Protein AF-A0A5C5V717-F1 (afdb_monomer_lite)

Organism: NCBI:txid1938618

Foldseek 3Di:
DVVVVVVVVVVVVVVVLVVVLVVLLVVCPPPPCSVVVNVVSVVVVCVVVVVVVVVVVVVVVVVVD

Structure (mmCIF, N/CA/C/O backbone):
data_AF-A0A5C5V717-F1
#
_entry.id   AF-A0A5C5V717-F1
#
loop_
_atom_site.group_PDB
_atom_site.id
_atom_site.type_symbol
_atom_site.label_atom_id
_atom_site.label_al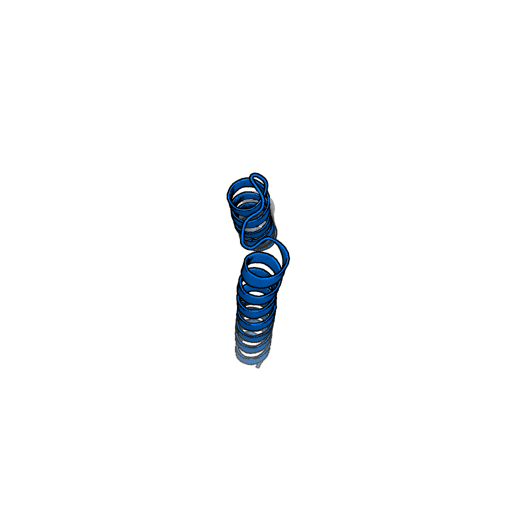t_id
_atom_site.label_comp_id
_atom_site.label_asym_id
_atom_site.label_entity_id
_atom_site.label_seq_id
_atom_site.pdbx_PDB_ins_code
_atom_site.Cartn_x
_atom_site.Cartn_y
_atom_site.Cartn_z
_atom_site.occupancy
_atom_site.B_iso_or_equiv
_atom_site.auth_seq_id
_atom_site.auth_comp_id
_atom_site.auth_asym_id
_atom_site.auth_atom_id
_atom_site.pdbx_PDB_model_num
ATOM 1 N N . MET A 1 1 ? 14.688 -8.769 -21.503 1.00 47.38 1 MET A N 1
ATOM 2 C CA . MET A 1 1 ? 14.242 -9.759 -20.488 1.00 47.38 1 MET A CA 1
ATOM 3 C C . MET A 1 1 ? 13.769 -9.137 -19.162 1.00 47.38 1 MET A C 1
ATOM 5 O O . MET A 1 1 ? 13.012 -9.793 -18.464 1.00 47.38 1 MET A O 1
ATOM 9 N N . GLN A 1 2 ? 14.135 -7.889 -18.818 1.00 53.47 2 GLN A N 1
ATOM 10 C CA . GLN A 1 2 ? 13.869 -7.293 -17.493 1.00 53.47 2 GLN A CA 1
ATOM 11 C C . GLN A 1 2 ? 12.415 -6.850 -17.219 1.00 53.47 2 GLN A C 1
ATOM 13 O O . GLN A 1 2 ? 11.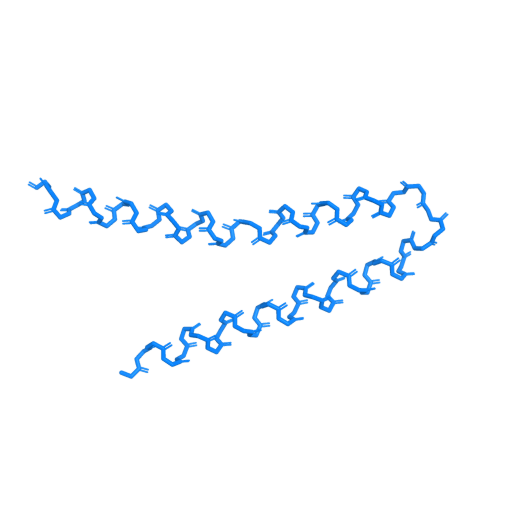966 -6.978 -16.085 1.00 53.47 2 GLN A O 1
ATOM 18 N N . LEU A 1 3 ? 11.648 -6.417 -18.232 1.00 58.12 3 LEU A N 1
ATOM 19 C CA . LEU A 1 3 ? 10.262 -5.946 -18.033 1.00 58.12 3 LEU A CA 1
ATOM 20 C C . LEU A 1 3 ? 9.344 -7.003 -17.397 1.00 58.12 3 LEU A C 1
ATOM 22 O O . LEU A 1 3 ? 8.512 -6.674 -16.559 1.00 58.12 3 LEU A O 1
ATOM 26 N N . LYS A 1 4 ? 9.513 -8.279 -17.771 1.00 64.81 4 LYS A N 1
ATOM 27 C CA . LYS A 1 4 ? 8.685 -9.379 -17.254 1.00 64.81 4 LYS A CA 1
ATOM 28 C C . LYS A 1 4 ? 8.876 -9.565 -15.747 1.00 64.81 4 LYS A C 1
ATOM 30 O O . LYS A 1 4 ? 7.899 -9.756 -15.037 1.00 64.81 4 LYS A O 1
ATOM 35 N N . HIS A 1 5 ? 10.110 -9.445 -15.254 1.00 70.19 5 HIS A N 1
ATOM 36 C CA . HIS A 1 5 ? 10.380 -9.503 -13.818 1.00 70.19 5 HIS A CA 1
ATOM 37 C C . HIS A 1 5 ? 9.796 -8.301 -13.082 1.00 70.19 5 HIS A C 1
ATOM 39 O O . HIS A 1 5 ? 9.156 -8.491 -12.055 1.00 70.19 5 HIS A O 1
ATOM 45 N N . THR A 1 6 ? 9.952 -7.083 -13.605 1.00 74.75 6 THR A N 1
ATOM 46 C CA . THR A 1 6 ? 9.389 -5.884 -12.967 1.00 74.75 6 THR A CA 1
ATOM 47 C C . THR A 1 6 ? 7.868 -5.974 -12.832 1.00 74.75 6 THR A C 1
ATOM 49 O O . THR A 1 6 ? 7.335 -5.670 -11.771 1.00 74.75 6 THR A O 1
ATOM 52 N N . VAL A 1 7 ? 7.170 -6.461 -13.863 1.00 78.00 7 VAL A N 1
ATOM 53 C CA . VAL A 1 7 ? 5.711 -6.656 -13.822 1.00 78.00 7 VAL A CA 1
ATOM 54 C C . VAL A 1 7 ? 5.312 -7.709 -12.783 1.00 78.00 7 VAL A C 1
ATOM 56 O O . VAL A 1 7 ? 4.378 -7.480 -12.020 1.00 78.00 7 VAL A O 1
ATOM 59 N N . VAL A 1 8 ? 6.036 -8.830 -12.699 1.00 82.31 8 VAL A N 1
ATOM 60 C CA . VAL A 1 8 ? 5.782 -9.869 -11.684 1.00 82.31 8 VAL A CA 1
ATOM 61 C C . VAL A 1 8 ? 5.995 -9.329 -10.269 1.00 82.31 8 VAL A C 1
ATOM 63 O O . VAL A 1 8 ? 5.173 -9.586 -9.394 1.00 82.31 8 VAL A O 1
ATOM 66 N N . TRP A 1 9 ? 7.042 -8.533 -10.045 1.00 79.38 9 TRP A N 1
ATOM 67 C CA . TRP A 1 9 ? 7.288 -7.890 -8.752 1.00 79.38 9 TRP A CA 1
ATOM 68 C C . TRP A 1 9 ? 6.190 -6.895 -8.370 1.00 79.38 9 TRP A C 1
ATOM 70 O O . TRP A 1 9 ? 5.767 -6.885 -7.218 1.00 79.38 9 TRP A O 1
ATOM 80 N N . ILE A 1 10 ? 5.691 -6.100 -9.323 1.00 81.25 10 ILE A N 1
ATOM 81 C CA . ILE A 1 10 ? 4.572 -5.177 -9.083 1.00 81.25 10 ILE A CA 1
ATOM 82 C C . ILE A 1 10 ? 3.308 -5.959 -8.717 1.00 81.25 10 ILE A C 1
ATOM 84 O O . ILE A 1 10 ? 2.667 -5.631 -7.725 1.00 81.25 10 ILE A O 1
ATOM 88 N N . LEU A 1 11 ? 2.983 -7.021 -9.461 1.00 83.38 11 LEU A N 1
ATOM 89 C CA . LEU A 1 11 ? 1.819 -7.865 -9.177 1.00 83.38 11 LEU A CA 1
ATOM 90 C C . LEU A 1 11 ? 1.921 -8.554 -7.811 1.00 83.38 11 LEU A C 1
ATOM 92 O O . LEU A 1 11 ? 0.945 -8.570 -7.065 1.00 83.38 11 LEU A O 1
ATOM 96 N N . ALA A 1 12 ? 3.095 -9.084 -7.460 1.00 84.94 12 ALA A N 1
ATOM 97 C CA . ALA A 1 12 ? 3.334 -9.693 -6.154 1.00 84.94 12 ALA A CA 1
ATOM 98 C C . ALA A 1 12 ? 3.176 -8.671 -5.017 1.00 84.94 12 ALA A C 1
ATOM 100 O O . ALA A 1 12 ? 2.531 -8.961 -4.010 1.00 84.94 12 ALA A O 1
ATOM 101 N N . LEU A 1 13 ? 3.704 -7.456 -5.202 1.00 83.81 13 LEU A N 1
ATOM 102 C CA . LEU A 1 13 ? 3.554 -6.365 -4.243 1.00 83.81 13 LEU A CA 1
ATOM 103 C C . LEU A 1 13 ? 2.082 -5.942 -4.102 1.00 83.81 13 LEU A C 1
ATOM 105 O O . LEU A 1 13 ? 1.610 -5.766 -2.981 1.00 83.81 13 LEU A O 1
ATOM 109 N N . SER A 1 14 ? 1.340 -5.845 -5.212 1.00 82.50 14 SER A N 1
ATOM 110 C CA . SER A 1 14 ? -0.104 -5.574 -5.213 1.00 82.50 14 SER A CA 1
ATOM 111 C C . SER A 1 14 ? -0.888 -6.629 -4.446 1.00 82.50 14 SER A C 1
ATOM 113 O O . SER A 1 14 ? -1.739 -6.278 -3.631 1.00 82.50 14 SER A O 1
ATOM 115 N N . LEU A 1 15 ? -0.595 -7.912 -4.671 1.00 85.81 15 LEU A N 1
ATOM 116 C CA . LEU A 1 15 ? -1.270 -9.002 -3.970 1.00 85.81 15 LEU A CA 1
ATOM 117 C C . LEU A 1 15 ? -1.003 -8.943 -2.462 1.00 85.81 15 LEU A C 1
ATOM 119 O O . LEU A 1 15 ? -1.922 -9.110 -1.661 1.00 85.81 15 LEU A O 1
ATOM 123 N N . LEU A 1 16 ? 0.244 -8.672 -2.073 1.00 87.06 16 LEU A N 1
ATOM 124 C CA . LEU A 1 16 ? 0.644 -8.586 -0.672 1.00 87.06 16 LEU A CA 1
ATOM 125 C C . LEU A 1 16 ? -0.072 -7.433 0.042 1.00 87.06 16 LEU A C 1
ATOM 127 O O . LEU A 1 16 ? -0.623 -7.637 1.122 1.00 87.06 16 LEU A O 1
ATOM 131 N N . PHE A 1 17 ? -0.150 -6.259 -0.589 1.00 83.62 17 PHE A N 1
ATOM 132 C CA . PHE A 1 17 ? -0.899 -5.121 -0.052 1.00 83.62 17 PHE A CA 1
ATOM 133 C C . PHE A 1 17 ? -2.403 -5.378 0.022 1.00 83.62 17 PHE A C 1
ATOM 135 O O . PHE A 1 17 ? -3.017 -5.058 1.036 1.00 83.62 17 PHE A O 1
ATOM 142 N N . ALA A 1 18 ? -2.999 -5.993 -1.003 1.00 83.44 18 ALA A N 1
ATOM 143 C CA . ALA A 1 18 ? -4.415 -6.353 -0.979 1.00 83.44 18 ALA A CA 1
ATOM 144 C C . ALA A 1 18 ? -4.727 -7.317 0.176 1.00 83.44 18 ALA A C 1
ATOM 146 O O . ALA A 1 18 ? -5.690 -7.120 0.914 1.00 83.44 18 ALA A O 1
ATOM 147 N N . THR A 1 19 ? -3.868 -8.319 0.380 1.00 86.75 19 THR A N 1
ATOM 148 C CA . THR A 1 19 ? -4.014 -9.273 1.485 1.00 86.75 19 THR A CA 1
ATOM 149 C C . THR A 1 19 ? -3.864 -8.573 2.835 1.00 86.75 19 THR A C 1
ATOM 151 O O . THR A 1 19 ? -4.670 -8.802 3.731 1.00 86.75 19 THR A O 1
ATOM 154 N N . ALA A 1 20 ? -2.882 -7.676 2.974 1.00 83.06 20 ALA A N 1
ATOM 155 C CA . ALA A 1 20 ? -2.688 -6.888 4.188 1.00 83.06 20 ALA A CA 1
ATOM 156 C C . ALA A 1 20 ? -3.913 -6.018 4.509 1.00 83.06 20 ALA A C 1
ATOM 158 O O . ALA A 1 20 ? -4.371 -6.038 5.644 1.00 83.06 20 ALA A O 1
ATOM 159 N N . ILE A 1 21 ? -4.495 -5.326 3.523 1.00 81.94 21 ILE A N 1
ATOM 160 C CA . ILE A 1 21 ? -5.708 -4.513 3.711 1.00 81.94 21 ILE A CA 1
ATOM 161 C C . ILE A 1 21 ? -6.866 -5.371 4.226 1.00 81.94 21 ILE A C 1
ATOM 163 O O . ILE A 1 21 ? -7.496 -5.003 5.211 1.00 81.94 21 ILE A O 1
ATOM 167 N N . VAL A 1 22 ? -7.117 -6.529 3.607 1.00 84.69 22 VAL A N 1
ATOM 168 C CA . VAL A 1 22 ? -8.205 -7.432 4.022 1.00 84.69 22 VAL A CA 1
ATOM 169 C C . VAL A 1 22 ? -7.970 -7.979 5.431 1.00 84.69 22 VAL A C 1
ATOM 171 O O . VAL A 1 22 ? -8.899 -8.047 6.230 1.00 84.69 22 VAL A O 1
ATOM 174 N N . VAL A 1 23 ? -6.735 -8.362 5.762 1.00 85.62 23 VAL A N 1
ATOM 175 C CA . VAL A 1 23 ? -6.394 -8.863 7.102 1.00 85.62 23 VAL A CA 1
ATOM 176 C C . VAL A 1 23 ? -6.538 -7.765 8.153 1.00 85.62 23 VAL A C 1
ATOM 178 O O . VAL A 1 23 ? -7.101 -8.019 9.215 1.00 85.62 23 VAL A O 1
ATOM 181 N N . LEU A 1 24 ? -6.064 -6.550 7.867 1.00 82.00 24 LEU A N 1
ATOM 182 C CA . LEU A 1 24 ? -6.204 -5.416 8.777 1.00 82.00 24 LEU A CA 1
ATOM 183 C C . LEU A 1 24 ? -7.672 -5.034 8.975 1.00 82.00 24 LEU A C 1
ATOM 185 O O . LEU A 1 24 ? -8.064 -4.875 10.122 1.00 82.00 24 LEU A O 1
ATOM 189 N N . ASP A 1 25 ? -8.486 -4.989 7.917 1.00 81.50 25 ASP A N 1
ATOM 190 C CA . ASP A 1 25 ? -9.929 -4.723 8.015 1.00 81.50 25 ASP A CA 1
ATOM 191 C C . ASP A 1 25 ? -10.625 -5.711 8.965 1.00 81.50 25 ASP A C 1
ATOM 193 O O . ASP A 1 25 ? -11.340 -5.291 9.872 1.00 81.50 25 ASP A O 1
ATOM 197 N N . ARG A 1 26 ? -10.316 -7.012 8.858 1.00 84.31 26 ARG A N 1
ATOM 198 C CA . ARG A 1 26 ? -10.832 -8.040 9.782 1.00 84.31 26 ARG A CA 1
ATOM 199 C C . ARG A 1 26 ? -10.314 -7.897 11.211 1.00 84.31 26 ARG A C 1
ATOM 201 O O . ARG A 1 26 ? -11.043 -8.189 12.152 1.00 84.31 26 ARG A O 1
ATOM 208 N N . LEU A 1 27 ? -9.065 -7.471 11.394 1.00 83.69 27 LEU A N 1
ATOM 209 C CA . LEU A 1 27 ? -8.482 -7.258 12.725 1.00 83.69 27 LEU A CA 1
ATOM 210 C C . LEU A 1 27 ? -9.018 -5.997 13.407 1.00 83.69 27 LEU A C 1
ATOM 212 O O . LEU A 1 27 ? -9.075 -5.945 14.634 1.00 83.69 27 LEU A O 1
ATOM 216 N N . THR A 1 28 ? -9.391 -4.981 12.630 1.00 81.44 28 THR A N 1
ATOM 217 C CA . THR A 1 28 ? -9.939 -3.718 13.137 1.00 81.44 28 THR A CA 1
ATOM 218 C C . THR A 1 28 ? -11.460 -3.647 13.052 1.00 81.44 28 THR A C 1
ATOM 220 O O . THR A 1 28 ? -12.041 -2.612 13.392 1.00 81.44 28 THR A O 1
ATOM 223 N N . GLU A 1 29 ? -12.116 -4.734 12.645 1.00 79.06 29 GLU A N 1
ATOM 224 C CA . GLU A 1 29 ? -13.566 -4.845 12.528 1.00 79.06 29 GLU A CA 1
ATOM 225 C C . GLU A 1 29 ? -14.237 -4.493 13.870 1.00 79.06 29 GLU A C 1
ATOM 227 O O . GLU A 1 29 ? -13.876 -4.999 14.931 1.00 79.06 29 GLU A O 1
ATOM 232 N N . GLY A 1 30 ? -15.178 -3.546 13.844 1.00 78.50 30 GLY A N 1
ATOM 233 C CA . GLY A 1 30 ? -15.865 -3.054 15.046 1.00 78.50 30 GLY A CA 1
ATOM 234 C C . GLY A 1 30 ? -15.106 -2.001 15.867 1.00 78.50 30 GLY A C 1
ATOM 235 O O . GLY A 1 30 ? -15.669 -1.462 16.819 1.00 78.50 30 GLY A O 1
ATOM 236 N N . THR A 1 31 ? -13.871 -1.645 15.499 1.00 79.50 31 THR A N 1
ATOM 237 C CA . THR A 1 31 ? -13.147 -0.530 16.131 1.00 79.50 31 THR A CA 1
ATOM 238 C C . THR A 1 31 ? -13.338 0.779 15.351 1.00 79.50 31 THR A C 1
ATOM 240 O O . THR A 1 31 ? -13.379 0.768 14.118 1.00 79.50 31 THR A O 1
ATOM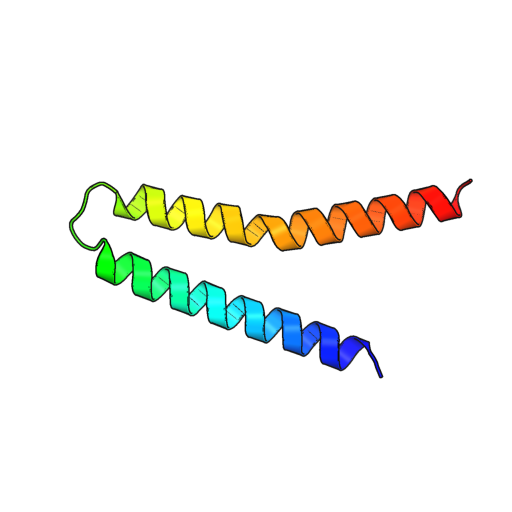 243 N N . PRO A 1 32 ? -13.383 1.944 16.028 1.00 79.44 32 PRO A N 1
ATOM 244 C CA . PRO A 1 32 ? -13.496 3.244 15.356 1.00 79.44 32 PRO A CA 1
ATOM 245 C C . PRO A 1 32 ? -12.277 3.579 14.479 1.00 79.44 32 PRO A C 1
ATOM 247 O O . PRO A 1 32 ? -12.331 4.490 13.658 1.00 79.44 32 PRO A O 1
ATOM 250 N N . TRP A 1 33 ? -11.180 2.833 14.628 1.00 76.38 33 TRP A N 1
ATOM 251 C CA . TRP A 1 33 ? -9.930 3.035 13.901 1.00 76.38 33 TRP A CA 1
ATOM 252 C C . TRP A 1 33 ? -9.873 2.307 12.553 1.00 76.38 33 TRP A C 1
ATOM 254 O O . TRP A 1 33 ? -8.928 2.546 11.803 1.00 76.38 33 TRP A O 1
ATOM 264 N N . ASN A 1 34 ? -10.866 1.472 12.208 1.00 78.88 34 ASN A N 1
ATOM 265 C CA . ASN A 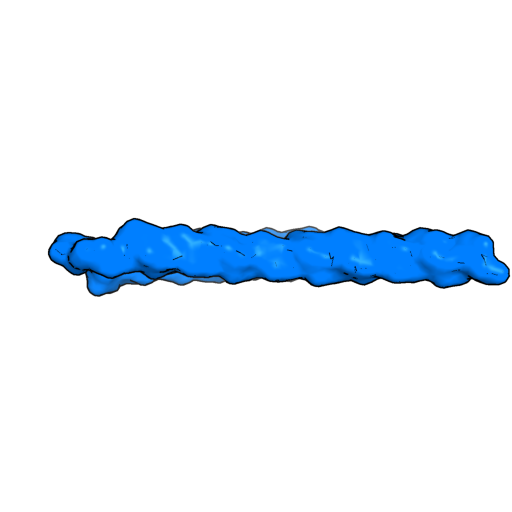1 34 ? -10.852 0.688 10.965 1.00 78.88 34 ASN A CA 1
ATOM 266 C C . ASN A 1 34 ? -10.659 1.571 9.716 1.00 78.88 34 ASN A C 1
ATOM 268 O O . ASN A 1 34 ? -9.790 1.329 8.876 1.00 78.88 34 ASN A O 1
ATOM 272 N N . GLN A 1 35 ? -11.409 2.674 9.633 1.00 75.88 35 GLN A N 1
ATOM 273 C CA . GLN A 1 35 ? -11.281 3.616 8.520 1.00 75.88 35 GLN A CA 1
ATOM 274 C C . GLN A 1 35 ? -9.886 4.246 8.461 1.00 75.88 35 GLN A C 1
ATOM 276 O O . GLN A 1 35 ? -9.280 4.298 7.394 1.00 75.88 35 GLN A O 1
ATOM 281 N N . THR A 1 36 ? -9.344 4.678 9.601 1.00 82.50 36 THR A N 1
ATOM 282 C CA . THR A 1 36 ? -8.006 5.284 9.691 1.00 82.50 36 THR A CA 1
ATOM 283 C C . THR A 1 36 ? -6.921 4.328 9.204 1.00 82.50 36 THR A C 1
ATOM 285 O O . THR A 1 36 ? -6.042 4.718 8.438 1.00 82.50 36 THR A O 1
ATOM 288 N N . VAL A 1 37 ? -7.001 3.064 9.615 1.00 79.44 37 VAL A N 1
ATOM 289 C CA . VAL A 1 37 ? -6.052 2.014 9.235 1.00 79.44 37 VAL A CA 1
ATOM 290 C C . VAL A 1 37 ? -6.152 1.691 7.743 1.00 79.44 37 VAL A C 1
ATOM 292 O O . VAL A 1 37 ? -5.129 1.592 7.061 1.00 79.44 37 VAL A O 1
ATOM 295 N N . THR A 1 38 ? -7.372 1.622 7.212 1.00 78.94 38 THR A N 1
ATOM 296 C CA . THR A 1 38 ? -7.617 1.421 5.780 1.00 78.94 38 THR A CA 1
ATOM 297 C C . THR A 1 38 ? -7.049 2.575 4.948 1.00 78.94 38 THR A C 1
ATOM 299 O O . THR A 1 38 ? -6.312 2.341 3.990 1.00 78.94 38 THR A O 1
ATOM 302 N N . TYR A 1 39 ? -7.304 3.831 5.336 1.00 80.50 39 TYR A N 1
ATOM 303 C CA . TYR A 1 39 ? -6.758 5.001 4.640 1.00 80.50 39 TYR A CA 1
ATOM 304 C C . TYR A 1 39 ? -5.230 5.075 4.714 1.00 80.50 39 TYR A C 1
ATOM 306 O O . TYR A 1 39 ? -4.593 5.428 3.721 1.00 80.50 39 TYR A O 1
ATOM 314 N N . LEU A 1 40 ? -4.625 4.698 5.845 1.00 81.50 40 LEU A N 1
ATOM 315 C CA . LEU A 1 40 ? -3.170 4.597 5.975 1.00 81.50 40 LEU A CA 1
ATOM 316 C C . LEU A 1 40 ? -2.589 3.558 5.016 1.00 81.50 40 LEU A C 1
ATOM 318 O O . LEU A 1 40 ? -1.611 3.850 4.334 1.00 81.50 40 LEU A O 1
ATOM 322 N N . MET A 1 41 ? -3.197 2.375 4.906 1.00 79.50 41 MET A N 1
ATOM 323 C CA . MET A 1 41 ? -2.744 1.360 3.949 1.00 79.50 41 MET A CA 1
ATOM 324 C C . MET A 1 41 ? -2.851 1.835 2.499 1.00 79.50 41 MET A C 1
ATOM 326 O O . MET A 1 41 ? -1.924 1.620 1.715 1.00 79.50 41 MET A O 1
ATOM 330 N N . VAL A 1 42 ? -3.927 2.544 2.148 1.00 79.19 42 VAL A N 1
ATOM 331 C CA . VAL A 1 42 ? -4.062 3.170 0.825 1.00 79.19 42 VAL A CA 1
ATOM 332 C C . VAL A 1 42 ? -2.979 4.232 0.608 1.00 79.19 42 VAL A C 1
ATOM 334 O O . VAL A 1 42 ? -2.356 4.258 -0.449 1.00 79.19 42 VAL A O 1
ATOM 337 N N . ALA A 1 43 ? -2.686 5.074 1.601 1.00 80.94 43 ALA A N 1
ATOM 338 C CA . ALA A 1 43 ? -1.620 6.071 1.501 1.00 80.94 43 ALA A CA 1
ATOM 339 C C . ALA A 1 43 ? -0.236 5.422 1.310 1.00 80.94 43 ALA A C 1
ATOM 341 O O . ALA A 1 43 ? 0.546 5.869 0.470 1.00 80.94 43 ALA A O 1
ATOM 342 N N . VAL A 1 44 ? 0.048 4.328 2.025 1.00 79.81 44 VAL A N 1
ATOM 343 C CA . VAL A 1 44 ? 1.288 3.556 1.861 1.00 79.81 44 VAL A CA 1
ATOM 344 C C . VAL A 1 44 ? 1.370 2.942 0.458 1.00 79.81 44 VAL A C 1
ATOM 346 O O . VAL A 1 44 ? 2.450 2.933 -0.132 1.00 79.81 44 VAL A O 1
ATOM 349 N N . TRP A 1 45 ? 0.248 2.512 -0.130 1.00 78.44 45 TRP A N 1
ATOM 350 C CA . TRP A 1 45 ? 0.205 2.010 -1.509 1.00 78.44 45 TRP A CA 1
ATOM 351 C C . TRP A 1 45 ? 0.625 3.058 -2.558 1.00 78.44 45 TRP A C 1
ATOM 353 O O . TRP A 1 45 ? 1.236 2.720 -3.575 1.00 78.44 45 TRP A O 1
ATOM 363 N N . PHE A 1 46 ? 0.376 4.345 -2.306 1.00 77.62 46 PHE A N 1
ATOM 364 C CA . PHE A 1 46 ? 0.803 5.430 -3.199 1.00 77.62 46 PHE A CA 1
ATOM 365 C C . PHE A 1 46 ? 2.302 5.750 -3.128 1.00 77.62 46 PHE A C 1
ATOM 367 O O . PHE A 1 46 ? 2.838 6.364 -4.058 1.00 77.62 46 PHE A O 1
ATOM 374 N N . VAL A 1 47 ? 3.004 5.330 -2.072 1.00 80.19 47 VAL A N 1
ATOM 375 C CA . VAL A 1 47 ? 4.448 5.571 -1.911 1.00 80.19 47 VAL A CA 1
ATOM 376 C C . VAL A 1 47 ? 5.264 4.947 -3.054 1.00 80.19 47 VAL A C 1
ATOM 378 O O . VAL A 1 47 ? 6.014 5.688 -3.692 1.00 80.19 47 VAL A O 1
ATOM 381 N N . PRO A 1 48 ? 5.119 3.649 -3.403 1.00 74.69 48 PRO A N 1
ATOM 382 C CA . PRO A 1 48 ? 5.852 3.059 -4.521 1.00 74.69 48 PRO A CA 1
ATOM 383 C C . PRO A 1 48 ? 5.616 3.785 -5.849 1.00 74.69 48 PRO A C 1
ATOM 385 O O . PRO A 1 48 ? 6.567 4.016 -6.594 1.00 74.69 48 PRO A O 1
ATOM 388 N N . ILE A 1 49 ? 4.372 4.191 -6.127 1.00 76.62 49 ILE A N 1
ATOM 389 C CA . ILE A 1 49 ? 4.014 4.935 -7.344 1.00 76.62 49 ILE A CA 1
ATOM 390 C C . ILE A 1 49 ? 4.704 6.303 -7.358 1.00 76.62 49 ILE A C 1
ATOM 392 O O . ILE A 1 49 ? 5.312 6.677 -8.358 1.00 76.62 49 ILE A O 1
ATOM 396 N N . SER A 1 50 ? 4.678 7.023 -6.236 1.00 77.06 50 SER A N 1
ATOM 397 C CA . SER A 1 50 ? 5.320 8.337 -6.102 1.00 77.06 50 SER A 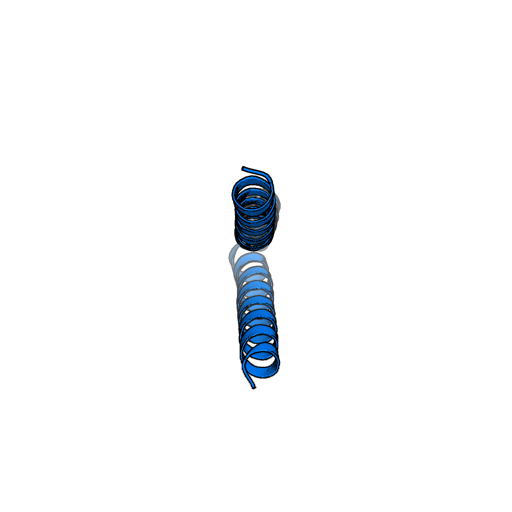CA 1
ATOM 398 C C . SER A 1 50 ? 6.847 8.249 -6.224 1.00 77.06 50 SER A C 1
ATOM 400 O O . SER A 1 50 ? 7.490 9.104 -6.838 1.00 77.06 50 SER A O 1
ATOM 402 N N . VAL A 1 51 ? 7.453 7.182 -5.698 1.00 80.19 51 VAL A N 1
ATOM 403 C CA . VAL A 1 51 ? 8.894 6.921 -5.828 1.00 80.19 51 VAL A CA 1
ATOM 404 C C . VAL A 1 51 ? 9.263 6.568 -7.273 1.00 80.19 51 VAL A C 1
ATOM 406 O O . VAL A 1 51 ? 10.256 7.072 -7.793 1.00 80.19 51 VAL A O 1
ATOM 409 N N . LEU A 1 52 ? 8.457 5.754 -7.956 1.00 75.69 52 LEU A N 1
ATOM 410 C CA . LEU A 1 52 ? 8.639 5.457 -9.381 1.00 75.69 52 LEU A CA 1
ATOM 411 C C . LEU A 1 52 ? 8.511 6.718 -10.245 1.00 75.69 52 LEU A C 1
ATOM 413 O O . LEU A 1 52 ? 9.368 6.960 -11.093 1.00 75.69 52 LEU A O 1
ATOM 417 N N . ALA A 1 53 ? 7.496 7.546 -9.992 1.00 78.00 53 ALA A N 1
ATOM 418 C CA . ALA A 1 53 ? 7.280 8.802 -10.705 1.00 78.00 53 ALA A CA 1
ATOM 419 C C . ALA A 1 53 ? 8.426 9.802 -10.479 1.00 78.00 53 ALA A C 1
ATOM 421 O O . ALA A 1 53 ? 8.927 10.392 -11.436 1.00 78.00 53 ALA A O 1
ATOM 422 N N . SER A 1 54 ? 8.901 9.951 -9.238 1.00 79.31 54 SER A N 1
ATOM 423 C CA . SER A 1 54 ? 10.025 10.851 -8.937 1.00 79.31 54 SER A CA 1
ATOM 424 C C . SER A 1 54 ? 11.332 10.389 -9.587 1.00 79.31 54 SER A C 1
ATOM 426 O O . SER A 1 54 ? 12.074 11.213 -10.122 1.00 79.31 54 SER A O 1
ATOM 428 N N . ARG A 1 55 ? 11.592 9.075 -9.633 1.00 77.25 55 ARG A N 1
ATOM 429 C CA . ARG A 1 55 ? 12.739 8.511 -10.362 1.00 77.25 55 ARG A CA 1
ATOM 430 C C . ARG A 1 55 ? 12.637 8.714 -11.873 1.00 77.25 55 ARG A C 1
ATOM 432 O O . ARG A 1 55 ? 13.645 9.035 -12.496 1.00 77.25 55 ARG A O 1
ATOM 439 N N . ALA A 1 56 ? 11.446 8.570 -12.453 1.00 73.94 56 ALA A N 1
ATOM 440 C CA . ALA A 1 56 ? 11.220 8.851 -13.871 1.00 73.94 56 ALA A CA 1
ATOM 441 C C . ALA A 1 56 ? 11.497 10.329 -14.206 1.00 73.94 56 ALA A C 1
ATOM 443 O O . ALA A 1 56 ? 12.224 10.618 -15.153 1.00 73.94 56 ALA A O 1
ATOM 444 N N . GLN A 1 57 ? 11.021 11.263 -13.373 1.00 76.69 57 GLN A N 1
ATOM 445 C CA . GLN A 1 57 ? 11.296 12.695 -13.548 1.00 76.69 57 GLN A CA 1
ATOM 446 C C . GLN A 1 57 ? 12.779 13.055 -13.380 1.00 76.69 57 GLN A C 1
ATOM 448 O O . GLN A 1 57 ? 13.286 13.934 -14.077 1.00 76.69 57 GLN A O 1
ATOM 453 N N . GLN A 1 58 ? 13.491 12.404 -12.454 1.00 74.38 58 GLN A N 1
ATOM 454 C CA . GLN A 1 58 ? 14.936 12.596 -12.303 1.00 74.38 58 GLN A CA 1
ATOM 455 C C . GLN A 1 58 ? 15.698 12.115 -13.542 1.00 74.38 58 GLN A C 1
ATOM 457 O O . GLN A 1 58 ? 16.573 12.833 -14.020 1.00 74.38 58 GLN A O 1
ATOM 462 N N . ALA A 1 59 ? 15.326 10.959 -14.102 1.00 70.50 59 ALA A N 1
ATOM 463 C CA . ALA A 1 59 ? 15.928 10.442 -15.329 1.00 70.50 59 ALA A CA 1
ATOM 464 C C . ALA A 1 59 ? 15.732 11.396 -16.525 1.00 70.50 59 ALA A C 1
ATOM 466 O O . ALA A 1 59 ? 16.685 11.660 -17.257 1.00 70.50 59 ALA A O 1
ATOM 467 N N . GLU A 1 60 ? 14.538 11.979 -16.684 1.00 69.81 60 GLU A N 1
ATOM 468 C CA . GLU A 1 60 ? 14.273 12.975 -17.734 1.00 69.81 60 GLU A CA 1
ATOM 469 C C . GLU A 1 60 ? 15.073 14.273 -17.550 1.00 69.81 60 GLU A C 1
ATOM 471 O O . GLU A 1 60 ? 15.538 14.857 -18.531 1.00 69.81 60 GLU A O 1
ATOM 476 N N . ARG A 1 61 ? 15.264 14.738 -16.307 1.00 69.94 61 ARG A N 1
ATOM 477 C CA . ARG A 1 61 ? 16.077 15.934 -16.030 1.00 69.94 61 ARG A CA 1
ATOM 478 C C . ARG A 1 61 ? 17.552 15.718 -16.352 1.00 69.94 61 ARG A C 1
ATOM 480 O O . ARG A 1 61 ? 18.161 16.614 -16.923 1.00 69.94 61 ARG A O 1
ATOM 487 N N . THR A 1 62 ? 18.103 14.548 -16.033 1.00 63.34 62 THR A N 1
ATOM 488 C CA . THR A 1 62 ? 19.504 14.211 -16.330 1.00 63.34 62 THR A CA 1
ATOM 489 C C . THR A 1 62 ? 19.766 14.025 -17.828 1.00 63.34 62 THR A C 1
ATOM 491 O O . THR A 1 62 ? 20.879 14.262 -18.271 1.00 63.34 62 THR A O 1
ATOM 494 N N . GLN A 1 63 ? 18.765 13.652 -18.636 1.00 60.31 63 GLN A N 1
ATOM 495 C CA . GLN A 1 63 ? 18.919 13.593 -20.099 1.00 60.31 63 GLN A CA 1
ATOM 496 C C . GLN A 1 63 ? 18.830 14.959 -20.803 1.00 60.31 63 GLN A C 1
ATOM 498 O O . GLN A 1 63 ? 19.187 15.051 -21.976 1.00 60.31 63 GLN A O 1
ATOM 503 N N . ARG A 1 64 ? 18.327 16.007 -20.133 1.00 57.28 64 ARG A N 1
ATOM 504 C CA . ARG A 1 64 ? 18.206 17.369 -20.691 1.00 57.28 64 ARG A CA 1
ATOM 505 C C . ARG A 1 64 ? 19.353 18.315 -20.309 1.00 57.28 64 ARG A C 1
ATOM 507 O O . ARG A 1 64 ? 19.378 19.427 -20.832 1.00 57.28 64 ARG A O 1
ATOM 514 N N . SER A 1 65 ? 20.239 17.909 -19.399 1.00 51.69 65 SER A N 1
ATOM 515 C CA . SER A 1 65 ? 21.457 18.639 -19.004 1.00 51.69 65 SER A CA 1
ATOM 516 C C . SER A 1 65 ? 22.667 18.149 -19.782 1.00 51.69 65 SER A C 1
ATOM 518 O O . SER A 1 65 ? 23.458 19.004 -20.225 1.00 51.69 65 SER A O 1
#

Secondary structure (DSSP, 8-state):
-HHHHHHHHHHHHHHHHHHHHHHHHHHSTTSTTHHHHHHHHHHHHHHHHHHHHHHHHHHHHHH--

pLDDT: mean 76.8, std 8.55, range [47.38, 87.06]

Radius of gyration: 16.42 Å; chains: 1; bounding box: 37×28×37 Å

Sequence (65 aa):
MQLKHTVVWILALSLLFATAIVVLDRLTEGTPWNQTVTYLMVAVWFVPISVLASRAQQAERTQRS

=== Feature glossary ===
The record interleaves many kinds of information about one protein. Here is each kind framed as the question it answers.

Q: What known structures does this most resemble?
A: Structural nearest neighbors (via Foldseek easy-search vs the PDB). Reported per hit: target PDB id, E-value, and alignment TM-score. A TM-score above ~0.5 is the conventional threshold for 'same fold'.

Q: Where is each backbone atom in 3D?
A: The mmCIF table is the protein's shape written out atom by atom. For each backbone N, Cα, C, and carbonyl O, it records an (x, y, z) coordinate triple in Å plus the residue type, chain letter, and residue number.

Q: What are the backbone torsion angles?
A: The φ/ψ torsion pair specifies the backbone conformation at each residue. φ rotates about the N–Cα bond, ψ about the Cα–C bond. Steric clashes forbid most of the (φ, ψ) plane — the allowed regions (α-helix basin, β-sheet basin, left-handed helix) are the Ramachandran-allowed regions.

Q: Which residues are buried vs exposed?
A: Solvent-accessible surface area (SASA) is the area in Å² traced out by the centre of a 1.4 Å probe sphere (a water molecule) rolled over the protein's van der Waals surface (Shrake–Rupley / Lee–Richards construction). Buried residues have near-zero SASA; fully exposed residues can exceed 200 Å². The total SASA scales roughly with the number of surface residues.

Q: How confident is the AlphaFold model at each residue?
A: pLDDT is the predicted lDDT-Cα score: AlphaFold's confidence that the local environment of each residue (all inter-atomic distances within 15 Å) is correctly placed. It is a per-residue number between 0 and 100, with higher meaning more reliable.

Q: What does the local fold look like, residue by residue?
A: 3Di is Foldseek's structural alphabet. Each residue is assigned one of twenty discrete states based on how its Cα sits relative to its spatial (not sequential) neighbors. Aligning 3Di strings finds structural homologs roughly as well as full 3D superposition, but orders of magnitude faster.

Q: How big and how compact is the whole molecule?
A: Radius of gyration (Rg) is the root-mean-square distance of Cα atoms from their centroid — a single number for overall size and compactness. A globular domain of N residues has Rg ≈ 2.2·N^0.38 Å; an extended or disordered chain has a much larger Rg. The Cα contact count is the number of residue pairs whose Cα atoms are within 8 Å and are more than four positions apart in sequence — a standard proxy for tertiary packing density. The bounding box is the smallest axis-aligned box enclosing all Cα atoms.

Q: Which residues are in helices, strands, or loops?
A: DSSP 8-state secondary structure assigns each residue one of H (α-helix), G (3₁₀-helix), I (π-helix), E (extended β-strand), B (isolated β-bridge), T (hydrogen-bonded turn), S (bend), or '-' (coil). The assignment is computed from backbone hydrogen-bond geometry via the Kabsch–Sander algorithm.

Q: How mobile is each atom in the crystal?
A: Crystallographic B-factors measure how much each atom's electron density is smeared out, in Å². They rise in mobile loops and surface residues and fall in the buried interior. In AlphaFold models this column is repurposed to hold pLDDT instead.

Q: What if only a Cα trace is available?
A: P-SEA three-state annotation labels each residue as helix, strand, or coil based purely on the geometry of the Cα trace. It serves as a fallback when the full backbone (and thus DSSP) is unavailable.

Q: What family and function is it annotated with?
A: Database cross-references. InterPro integrates a dozen domain/family signature databases into unified entries with residue-range hits. GO terms attach function/process/location labels with evidence codes. CATH codes position the fold in a four-level structural taxonomy. Organism is the NCBI-taxonomy species name.

Q: Are the domains correctly placed relative to each other?
A: Predicted Aligned Error (PAE) is an AlphaFold confidence matrix: entry (i, j) is the expected error in the position of residue j, in ångströms, when the prediction is superimposed on the true structure at residue i. Low PAE within a block of residues means that block is internally rigid and well-predicted; high PAE between two blocks means their relative placement is uncertain even if each block individually is confident.

Q: What do the diagnostic plots show?
A: Three diagnostic plots accompany the record. The Cα contact map visualizes the tertiary structure as a 2D adjacency matrix (8 Å cutoff, sequence-local contacts suppressed). The Ramachandran plot shows the distribution of backbone (φ, ψ) torsions, with points in the α and β basins reflecting secondary structure content. The PAE plot shows AlphaFold's inter-residue confidence as a color matrix.

Q: What is the amino-acid chain?
A: Primary structure: the covalent order of the twenty standard amino acids along the backbone. Two proteins with the same sequence will (almost always) fold to the same structure; two with 30% identity often share a fold but not the details.

Q: What do the rendered images show?
A: The six renders are orthographic views along the three Cartesian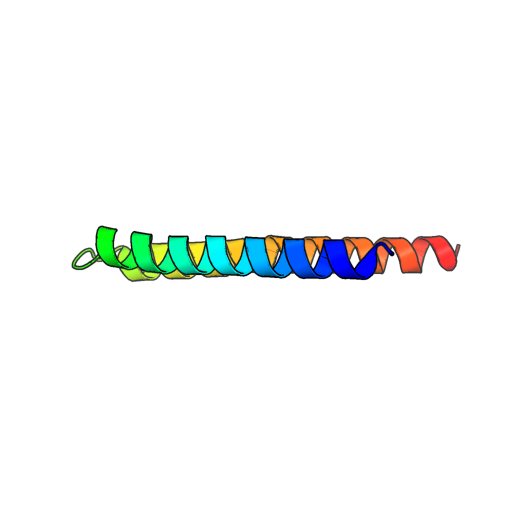 axes in both directions. Representation (cartoon, sticks, or surface) and color scheme (sequence-rainbow or by-chain) vary across proteins so the training set covers all the common visualization conventions.